Protein AF-A0AA42LNP4-F1 (afdb_monomer_lite)

Secondary structure (DSSP, 8-state):
---SSHHHHHHHHHHHHHHHHHHHHHHHHHHHHHHHHHHHHHHIIIIIHHHHHHHHT-TTTTT--GGGS-HHHHHHHHHHHHHHHHSTT--STTHHHHHHHTTT--GGGS-HHHHHHHHHHHHHHHHHHHHHHHHHHHHHHH-

Foldseek 3Di:
DDDPPPVVVVLVVVLVVVLVVLVVVLVVLLVVLVVLLVVLVVCLLPPPQQVLCVLQVQPLCVVPGSVPDDPVSSVVSLVLLLLCLVCVPDCDPPNVVSNVRRPPHDSVPPDPSNNVSSCSNVVSVVSNVVSCVVSVVVSVVSD

Organism: NCBI:txid217203

Radius of gyration: 22.5 Å; chains: 1; bounding box: 54×26×73 Å

Structure (mmCIF, N/CA/C/O backbone):
data_AF-A0AA42LNP4-F1
#
_entry.id   AF-A0AA42LNP4-F1
#
loop_
_atom_site.group_PDB
_atom_site.id
_atom_site.type_symbol
_atom_site.label_atom_id
_atom_site.label_alt_id
_atom_site.label_comp_id
_atom_site.label_asym_id
_atom_site.label_entity_id
_atom_site.label_seq_id
_atom_site.pdbx_PDB_ins_code
_atom_site.Cartn_x
_atom_site.Cartn_y
_atom_site.Cartn_z
_atom_site.occupancy
_atom_site.B_iso_or_equiv
_atom_site.auth_seq_id
_atom_site.auth_comp_id
_atom_site.auth_asym_id
_atom_site.auth_atom_id
_atom_site.pdbx_PDB_model_num
ATOM 1 N N . MET A 1 1 ? 36.155 4.015 -51.412 1.00 46.47 1 MET A N 1
ATOM 2 C CA . MET A 1 1 ? 36.243 3.313 -50.111 1.00 46.47 1 MET A CA 1
ATOM 3 C C . MET A 1 1 ? 35.524 4.154 -49.067 1.00 46.47 1 MET A C 1
ATOM 5 O O . MET A 1 1 ? 36.070 5.152 -48.627 1.00 46.47 1 MET A O 1
ATOM 9 N N . SER A 1 2 ? 34.284 3.812 -48.725 1.00 51.16 2 SER A N 1
ATOM 10 C CA . SER A 1 2 ? 33.478 4.547 -47.738 1.00 51.16 2 SER A CA 1
ATOM 11 C C . SER A 1 2 ? 32.631 3.553 -46.946 1.00 51.16 2 SER A C 1
ATOM 13 O O . SER A 1 2 ? 31.448 3.376 -47.208 1.00 51.16 2 SER A O 1
ATOM 15 N N . ALA A 1 3 ? 33.274 2.860 -46.005 1.00 52.59 3 ALA A N 1
ATOM 16 C CA . ALA A 1 3 ? 32.621 1.984 -45.035 1.00 52.59 3 ALA A CA 1
ATOM 17 C C . ALA A 1 3 ? 32.903 2.302 -43.537 1.00 52.59 3 ALA A C 1
ATOM 19 O O . ALA A 1 3 ? 32.813 1.378 -42.736 1.00 52.59 3 ALA A O 1
ATOM 20 N N . PRO A 1 4 ? 33.213 3.545 -43.089 1.00 52.66 4 PRO A N 1
ATOM 21 C CA . PRO A 1 4 ? 33.304 3.828 -41.649 1.00 52.66 4 PRO A CA 1
ATOM 22 C C . PRO A 1 4 ? 32.007 4.379 -41.017 1.00 52.66 4 PRO A C 1
ATOM 24 O O . PRO A 1 4 ? 31.887 4.380 -39.798 1.00 52.66 4 PRO A O 1
ATOM 27 N N . ALA A 1 5 ? 31.017 4.828 -41.801 1.00 53.69 5 ALA A N 1
ATOM 28 C CA . ALA A 1 5 ? 29.833 5.523 -41.265 1.00 53.69 5 ALA A CA 1
ATOM 29 C C . ALA A 1 5 ? 28.650 4.606 -40.876 1.00 53.69 5 ALA A C 1
ATOM 31 O O . ALA A 1 5 ? 27.762 5.028 -40.140 1.00 53.69 5 ALA A O 1
ATOM 32 N N . MET A 1 6 ? 28.622 3.353 -41.344 1.00 55.19 6 MET A N 1
ATOM 33 C CA . MET A 1 6 ? 27.451 2.473 -41.188 1.00 55.19 6 MET A CA 1
ATOM 34 C C . MET A 1 6 ? 27.406 1.742 -39.832 1.00 55.19 6 MET A C 1
ATOM 36 O O . MET A 1 6 ? 26.332 1.559 -39.267 1.00 55.19 6 MET A O 1
ATOM 40 N N . MET A 1 7 ? 28.56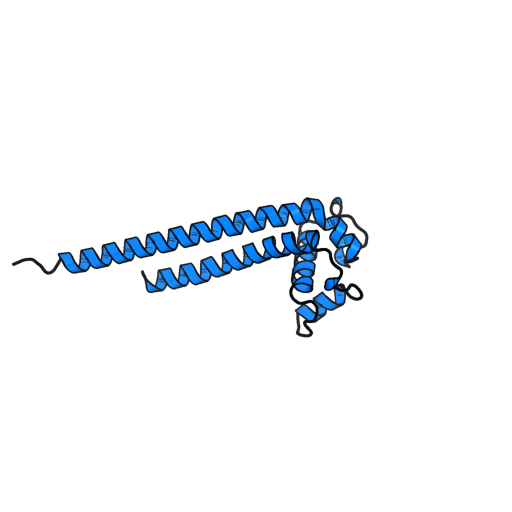5 1.387 -39.263 1.00 58.19 7 MET A N 1
ATOM 41 C CA . MET A 1 7 ? 28.660 0.775 -37.926 1.00 58.19 7 MET A CA 1
ATOM 42 C C . MET A 1 7 ? 28.207 1.684 -36.763 1.00 58.19 7 MET A C 1
ATOM 44 O O . MET A 1 7 ? 27.454 1.204 -35.915 1.00 58.19 7 MET A O 1
ATOM 48 N N . PRO A 1 8 ? 28.589 2.976 -36.685 1.00 62.06 8 PRO A N 1
ATOM 49 C CA . PRO A 1 8 ? 28.131 3.841 -35.594 1.00 62.06 8 PRO A CA 1
ATOM 50 C C . PRO A 1 8 ? 26.625 4.132 -35.661 1.00 62.06 8 PRO A C 1
ATOM 52 O O . PRO A 1 8 ? 25.978 4.192 -34.620 1.00 62.06 8 PRO A O 1
ATOM 55 N N . ALA A 1 9 ? 26.044 4.236 -36.862 1.00 64.25 9 ALA A N 1
ATOM 56 C CA . ALA A 1 9 ? 24.604 4.435 -37.036 1.00 64.25 9 ALA A CA 1
ATOM 57 C C . ALA A 1 9 ? 23.779 3.215 -36.584 1.00 64.25 9 ALA A C 1
ATOM 59 O O . ALA A 1 9 ? 22.734 3.379 -35.957 1.00 64.25 9 ALA A O 1
ATOM 60 N N . LEU A 1 10 ? 24.267 1.996 -36.847 1.00 66.50 10 LEU A N 1
ATOM 61 C CA . LEU A 1 10 ? 23.614 0.760 -36.408 1.00 66.50 10 LEU A CA 1
ATOM 62 C C . LEU A 1 10 ? 23.636 0.611 -34.878 1.00 66.50 10 LEU A C 1
ATOM 64 O O . LEU A 1 10 ? 22.617 0.267 -34.281 1.00 66.50 10 LEU A O 1
ATOM 68 N N . ASN A 1 11 ? 24.770 0.919 -34.240 1.00 70.31 11 ASN A N 1
ATOM 69 C CA . ASN A 1 11 ? 24.882 0.889 -32.780 1.00 70.31 11 ASN A CA 1
ATOM 70 C C . ASN A 1 11 ? 23.954 1.910 -32.116 1.00 70.31 11 ASN A C 1
ATOM 72 O O . ASN A 1 11 ? 23.309 1.580 -31.127 1.00 70.31 11 ASN A O 1
ATOM 76 N N . LEU A 1 12 ? 23.838 3.109 -32.694 1.00 70.50 12 LEU A N 1
ATOM 77 C CA . LEU A 1 12 ? 22.984 4.179 -32.179 1.00 70.50 12 LEU A CA 1
ATOM 78 C C . LEU A 1 12 ? 21.487 3.859 -32.347 1.00 70.50 12 LEU A C 1
ATOM 80 O O . LEU A 1 12 ? 20.686 4.131 -31.456 1.00 70.50 12 LEU A O 1
ATOM 84 N N . ALA A 1 13 ? 21.107 3.211 -33.453 1.00 68.19 13 ALA A N 1
ATOM 85 C CA . ALA A 1 13 ? 19.747 2.711 -33.652 1.00 68.19 13 ALA A CA 1
ATOM 86 C C . ALA A 1 13 ? 19.393 1.577 -32.668 1.00 68.19 13 ALA A C 1
ATOM 88 O O . ALA A 1 13 ? 18.283 1.553 -32.134 1.00 68.19 13 ALA A O 1
ATOM 89 N N . MET A 1 14 ? 20.329 0.662 -32.381 1.00 68.75 14 MET A N 1
ATOM 90 C CA . MET A 1 14 ? 20.109 -0.420 -31.412 1.00 68.75 14 MET A CA 1
ATOM 91 C C . MET A 1 14 ? 19.982 0.080 -29.966 1.00 68.75 14 MET A C 1
ATOM 93 O O . MET A 1 14 ? 19.105 -0.403 -29.243 1.00 68.75 14 MET A O 1
ATOM 97 N N . THR A 1 15 ? 20.779 1.062 -29.528 1.00 72.88 15 THR A N 1
ATOM 98 C CA . THR A 1 15 ? 20.613 1.670 -28.191 1.00 72.88 15 THR A CA 1
ATOM 99 C C . THR A 1 15 ? 19.292 2.423 -28.068 1.00 72.88 15 THR A C 1
ATOM 101 O O . THR A 1 15 ? 18.591 2.256 -27.069 1.00 72.88 15 THR A O 1
ATOM 104 N N . GLN A 1 16 ? 18.871 3.166 -29.098 1.00 72.12 16 GLN A N 1
ATOM 105 C CA . GLN A 1 16 ? 17.566 3.839 -29.090 1.00 72.12 16 GLN A CA 1
ATOM 106 C C . GLN A 1 16 ? 16.391 2.854 -29.007 1.00 72.12 16 GLN A C 1
ATOM 108 O O . GLN A 1 16 ? 15.489 3.051 -28.189 1.00 72.12 16 GLN A O 1
ATOM 113 N N . LEU A 1 17 ? 16.426 1.763 -29.780 1.00 72.62 17 LEU A N 1
ATOM 114 C CA . LEU A 1 17 ? 15.394 0.721 -29.741 1.00 72.62 17 LEU A CA 1
ATOM 115 C C . LEU A 1 17 ? 15.316 0.055 -28.353 1.00 72.62 17 LEU A C 1
ATOM 117 O O . LEU A 1 17 ? 14.232 -0.156 -27.808 1.00 72.62 17 LEU A O 1
ATOM 121 N N . THR A 1 18 ? 16.473 -0.220 -27.745 1.00 81.25 18 THR A N 1
ATOM 122 C CA . THR A 1 18 ? 16.574 -0.818 -26.402 1.00 81.25 18 THR A CA 1
ATOM 123 C C . THR A 1 18 ? 16.033 0.131 -25.329 1.00 81.25 18 THR A C 1
ATOM 125 O O . THR A 1 18 ? 15.234 -0.276 -24.484 1.00 81.25 18 THR A O 1
ATOM 128 N N . SER A 1 19 ? 16.389 1.415 -25.395 1.00 79.19 19 SER A N 1
ATOM 129 C CA . SER A 1 19 ? 15.902 2.453 -24.477 1.00 79.19 19 SER A CA 1
ATOM 130 C C . SER A 1 19 ? 14.379 2.648 -24.574 1.00 79.19 19 SER A C 1
ATOM 132 O O . SER A 1 19 ? 13.688 2.790 -23.555 1.00 79.19 19 SER A O 1
ATOM 134 N N . GLN A 1 20 ? 13.825 2.570 -25.789 1.00 84.62 20 GLN A N 1
ATOM 135 C CA . GLN A 1 20 ? 12.383 2.639 -26.029 1.00 84.62 20 GLN A CA 1
ATOM 136 C C . GLN A 1 20 ? 11.646 1.420 -25.454 1.00 84.62 20 GLN A C 1
ATOM 138 O O . GLN A 1 20 ? 10.622 1.589 -24.787 1.00 84.62 20 GLN A O 1
ATOM 143 N N . HIS A 1 21 ? 12.175 0.205 -25.635 1.00 87.56 21 HIS A N 1
ATOM 144 C CA . HIS A 1 21 ? 11.599 -1.006 -25.041 1.00 87.56 21 HIS A CA 1
ATOM 145 C C . HIS A 1 21 ? 11.642 -0.987 -23.507 1.00 87.56 21 HIS A C 1
ATOM 147 O O . HIS A 1 21 ? 10.632 -1.290 -22.872 1.00 87.56 21 HIS A O 1
ATOM 153 N N . ILE A 1 22 ? 12.759 -0.567 -22.899 1.00 87.62 22 ILE A N 1
ATOM 154 C CA . ILE A 1 22 ? 12.869 -0.413 -21.436 1.00 87.62 22 ILE A CA 1
ATOM 155 C C . ILE A 1 22 ? 11.808 0.566 -20.926 1.00 87.62 22 ILE A C 1
ATOM 157 O O . ILE A 1 22 ? 11.129 0.287 -19.935 1.00 87.62 22 ILE A O 1
ATOM 161 N N . SER A 1 23 ? 11.620 1.688 -21.624 1.00 88.94 23 SER A N 1
ATOM 162 C CA . SER A 1 23 ? 10.614 2.692 -21.268 1.00 88.94 23 SER A CA 1
ATOM 163 C C . SER A 1 23 ? 9.186 2.141 -21.379 1.00 88.94 23 SER A C 1
ATOM 165 O O . SER A 1 23 ? 8.382 2.347 -20.470 1.00 88.94 23 SER A O 1
ATOM 167 N N . ALA A 1 24 ? 8.877 1.386 -22.438 1.00 90.38 24 ALA A N 1
ATOM 168 C CA . ALA A 1 24 ? 7.562 0.774 -22.638 1.00 90.38 24 ALA A CA 1
ATOM 169 C C . ALA A 1 24 ? 7.238 -0.294 -21.579 1.00 90.38 24 ALA A C 1
ATOM 171 O O . ALA A 1 24 ? 6.141 -0.300 -21.014 1.00 90.38 24 ALA A O 1
ATOM 172 N N . VAL A 1 25 ? 8.199 -1.167 -21.260 1.00 91.88 25 VAL A N 1
ATOM 173 C CA . VAL A 1 25 ? 8.044 -2.190 -20.213 1.00 91.88 25 VAL A CA 1
ATOM 174 C C . VAL A 1 25 ? 7.867 -1.528 -18.848 1.00 91.88 25 VAL A C 1
ATOM 176 O O . VAL A 1 25 ? 6.927 -1.855 -18.123 1.00 91.88 25 VAL A O 1
ATOM 179 N N . THR A 1 26 ? 8.712 -0.546 -18.523 1.00 91.62 26 THR A N 1
ATOM 180 C CA . THR A 1 26 ? 8.620 0.209 -17.264 1.00 91.62 26 THR A CA 1
ATOM 181 C C . THR A 1 26 ? 7.260 0.894 -17.135 1.00 91.62 26 THR A C 1
ATOM 183 O O . THR A 1 26 ? 6.599 0.761 -16.106 1.00 91.62 26 THR A O 1
ATOM 186 N N . GLY A 1 27 ? 6.796 1.564 -18.195 1.00 92.38 27 GLY A N 1
ATOM 187 C CA . GLY A 1 27 ? 5.483 2.208 -18.225 1.00 92.38 27 GLY A CA 1
ATOM 188 C C . GLY A 1 27 ? 4.331 1.221 -18.033 1.00 92.38 27 GLY A C 1
ATOM 189 O O . GLY A 1 27 ? 3.405 1.503 -17.276 1.00 92.38 27 GLY A O 1
ATOM 190 N N . THR A 1 28 ? 4.414 0.036 -18.641 1.00 94.94 28 THR A N 1
ATOM 191 C CA . THR A 1 28 ? 3.393 -1.014 -18.499 1.00 94.94 28 T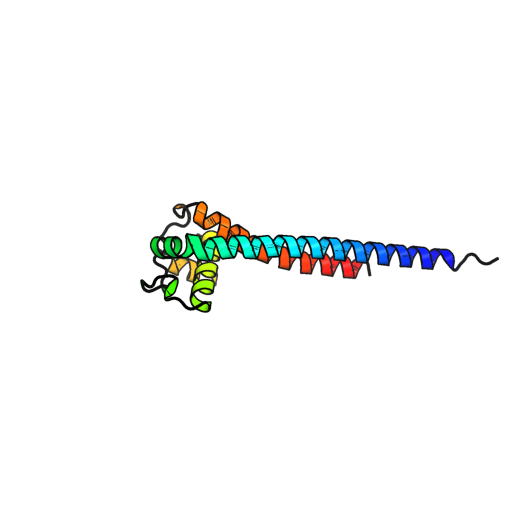HR A CA 1
ATOM 192 C C . THR A 1 28 ? 3.319 -1.542 -17.065 1.00 94.94 28 THR A C 1
ATOM 194 O O . THR A 1 28 ? 2.227 -1.675 -16.514 1.00 94.94 28 THR A O 1
ATOM 197 N N . ILE A 1 29 ? 4.471 -1.789 -16.429 1.00 94.62 29 ILE A N 1
ATOM 198 C CA . ILE A 1 29 ? 4.539 -2.225 -15.025 1.00 94.62 29 ILE A CA 1
ATOM 199 C C . ILE A 1 29 ? 3.950 -1.153 -14.106 1.00 94.62 29 ILE A C 1
ATOM 201 O O . ILE A 1 29 ? 3.137 -1.475 -13.240 1.00 94.62 29 ILE A O 1
ATOM 205 N N . ILE A 1 30 ? 4.319 0.116 -14.311 1.00 94.88 30 ILE A N 1
ATOM 206 C CA . ILE A 1 30 ? 3.788 1.241 -13.531 1.00 94.88 30 ILE A CA 1
ATOM 207 C C . ILE A 1 30 ? 2.272 1.325 -13.681 1.00 94.88 30 ILE A C 1
ATOM 209 O O . ILE A 1 30 ? 1.571 1.433 -12.679 1.00 94.88 30 ILE A O 1
ATOM 213 N N . PHE A 1 31 ? 1.758 1.245 -14.909 1.00 95.94 31 PHE A N 1
ATOM 214 C CA . PHE A 1 31 ? 0.324 1.317 -15.166 1.00 95.94 31 PHE A CA 1
ATOM 215 C C . PHE A 1 31 ? -0.433 0.176 -14.479 1.00 95.94 31 PHE A C 1
ATOM 217 O O . PHE A 1 31 ? -1.402 0.426 -13.763 1.00 95.94 31 PHE A O 1
ATOM 224 N N . LEU A 1 32 ? 0.031 -1.067 -14.627 1.00 96.44 32 LEU A N 1
ATOM 225 C CA . LEU A 1 32 ? -0.613 -2.219 -13.998 1.00 96.44 32 LEU A CA 1
ATOM 226 C C . LEU A 1 32 ? -0.576 -2.120 -12.466 1.00 96.44 32 LEU A C 1
ATOM 228 O O . LEU A 1 32 ? -1.593 -2.323 -11.805 1.00 96.44 32 LEU A O 1
ATOM 232 N N . ALA A 1 33 ? 0.576 -1.760 -11.898 1.00 95.12 33 ALA A N 1
ATOM 233 C CA . ALA A 1 33 ? 0.734 -1.585 -10.459 1.00 95.12 33 ALA A CA 1
ATOM 234 C C . ALA A 1 33 ? -0.124 -0.427 -9.918 1.00 95.12 33 ALA A C 1
ATOM 236 O O . ALA A 1 33 ? -0.681 -0.536 -8.825 1.00 95.12 33 ALA A O 1
ATOM 237 N N . PHE A 1 34 ? -0.296 0.644 -10.697 1.00 95.31 34 PHE A N 1
ATOM 238 C CA . PHE A 1 34 ? -1.201 1.747 -10.379 1.00 95.31 34 PHE A CA 1
ATOM 239 C C . PHE A 1 34 ? -2.663 1.298 -10.373 1.00 95.31 34 PHE A C 1
ATOM 241 O O . PHE A 1 34 ? -3.381 1.593 -9.421 1.00 95.31 34 PHE A O 1
ATOM 248 N N . VAL A 1 35 ? -3.100 0.527 -11.372 1.00 96.31 35 VAL A N 1
ATOM 249 C CA . VAL A 1 35 ? -4.457 -0.040 -11.394 1.00 96.31 35 VAL A CA 1
ATOM 250 C C . VAL A 1 35 ? -4.689 -0.930 -10.173 1.00 96.31 35 VAL A C 1
ATOM 252 O O . VAL A 1 35 ? -5.705 -0.777 -9.497 1.00 96.31 35 VAL A O 1
ATOM 255 N N . VAL A 1 36 ? -3.737 -1.804 -9.831 1.00 95.50 36 VAL A N 1
ATOM 256 C CA . VAL A 1 36 ? -3.822 -2.645 -8.625 1.00 95.50 36 VAL A CA 1
ATOM 257 C C . VAL A 1 36 ? -3.896 -1.790 -7.358 1.00 95.50 36 VAL A C 1
ATOM 259 O O . VAL A 1 36 ? -4.769 -2.034 -6.524 1.00 95.50 36 VAL A O 1
ATOM 262 N N . TYR A 1 37 ? -3.048 -0.762 -7.230 1.00 93.88 37 TYR A N 1
ATOM 263 C CA . TYR A 1 37 ? -3.074 0.178 -6.104 1.00 93.88 37 TYR A CA 1
ATOM 264 C C . TYR A 1 37 ? -4.450 0.825 -5.938 1.00 93.88 37 TYR A C 1
ATOM 266 O O . TYR A 1 37 ? -5.031 0.801 -4.852 1.00 93.88 37 TYR A O 1
ATOM 274 N N . VAL A 1 38 ? -4.985 1.362 -7.032 1.00 93.88 38 VAL A N 1
ATOM 275 C CA . VAL A 1 38 ? -6.245 2.099 -7.052 1.00 93.88 38 VAL A CA 1
ATOM 276 C C . VAL A 1 38 ? -7.431 1.178 -6.762 1.00 93.88 38 VAL A C 1
ATOM 278 O O . VAL A 1 38 ? -8.245 1.493 -5.896 1.00 93.88 38 VAL A O 1
ATOM 281 N N . VAL A 1 39 ? -7.526 0.026 -7.430 1.00 94.94 39 VAL A N 1
ATOM 282 C CA . VAL A 1 39 ? -8.653 -0.908 -7.274 1.00 94.94 39 VAL A CA 1
ATOM 283 C C . VAL A 1 39 ? -8.645 -1.557 -5.892 1.00 94.94 39 VAL A C 1
ATOM 285 O O . VAL A 1 39 ? -9.668 -1.552 -5.208 1.00 94.94 39 VAL A O 1
ATOM 288 N N . ALA A 1 40 ? -7.500 -2.076 -5.443 1.00 94.00 40 ALA A N 1
ATOM 289 C CA . ALA A 1 40 ? -7.399 -2.712 -4.132 1.00 94.00 40 ALA A CA 1
ATOM 290 C C . ALA A 1 40 ? -7.552 -1.688 -2.996 1.00 94.00 40 ALA A C 1
ATOM 292 O O . ALA A 1 40 ? -8.244 -1.957 -2.011 1.00 94.00 40 ALA A O 1
ATOM 293 N N . GLY A 1 41 ? -6.977 -0.492 -3.166 1.00 90.06 41 GLY A N 1
ATOM 294 C CA . GLY A 1 41 ? -7.104 0.621 -2.230 1.00 90.06 41 GLY A CA 1
ATOM 295 C C . GLY A 1 41 ? -8.546 1.104 -2.102 1.00 90.06 41 GLY A C 1
ATOM 296 O O . GLY A 1 41 ? -9.047 1.218 -0.985 1.00 90.06 41 GLY A O 1
ATOM 297 N N . MET A 1 42 ? -9.249 1.310 -3.222 1.00 92.00 42 MET A N 1
ATOM 298 C CA . MET A 1 42 ? -10.673 1.656 -3.204 1.00 92.00 42 MET A CA 1
ATOM 299 C C . MET A 1 42 ? -11.513 0.540 -2.588 1.00 92.00 42 MET A C 1
ATOM 301 O O . MET A 1 42 ? -12.322 0.814 -1.707 1.00 92.00 42 MET A O 1
ATOM 305 N N . HIS A 1 43 ? -11.303 -0.718 -2.978 1.00 92.44 43 HIS A N 1
ATOM 306 C CA . HIS A 1 43 ? -12.037 -1.841 -2.395 1.00 92.44 43 HIS A CA 1
ATOM 307 C C . HIS A 1 43 ? -11.855 -1.911 -0.870 1.00 92.44 43 HIS A C 1
ATOM 309 O O . HIS A 1 43 ? -12.833 -2.029 -0.131 1.00 92.44 43 HIS A O 1
ATOM 315 N N . PHE A 1 44 ? -10.622 -1.764 -0.374 1.00 92.25 44 PHE A N 1
ATOM 316 C CA . PHE A 1 44 ? -10.363 -1.695 1.063 1.00 92.25 44 PHE A CA 1
ATOM 317 C C . PHE A 1 44 ? -11.088 -0.507 1.707 1.00 92.25 44 PHE A C 1
ATOM 319 O O . PHE A 1 44 ? -11.813 -0.660 2.691 1.00 92.25 44 PHE A O 1
ATOM 326 N N . TYR A 1 45 ? -10.920 0.676 1.122 1.00 88.38 45 TYR A N 1
ATOM 327 C CA . TYR A 1 45 ? -11.453 1.929 1.634 1.00 88.38 45 TYR A CA 1
ATOM 328 C C . TYR A 1 45 ? -12.984 1.943 1.703 1.00 88.38 45 TYR A C 1
ATOM 330 O O . TYR A 1 45 ? -13.542 2.451 2.673 1.00 88.38 45 TYR A O 1
ATOM 338 N N . TYR A 1 46 ? -13.677 1.409 0.695 1.00 88.50 46 TYR A N 1
ATOM 339 C CA . TYR A 1 46 ? -15.139 1.426 0.628 1.00 88.50 46 TYR A CA 1
ATOM 340 C C . TYR A 1 46 ? -15.799 0.254 1.346 1.00 88.50 46 TYR A C 1
ATOM 342 O O . TYR A 1 46 ? -16.844 0.457 1.958 1.00 88.50 46 TYR A O 1
ATOM 350 N N . CYS A 1 47 ? -15.198 -0.937 1.312 1.00 89.88 47 CYS A N 1
ATOM 351 C CA . CYS A 1 47 ? -15.865 -2.154 1.779 1.00 89.88 47 CYS A CA 1
ATOM 352 C C . CYS A 1 47 ? -15.315 -2.697 3.102 1.00 89.88 47 CYS A C 1
ATOM 354 O O . CYS A 1 47 ? -16.004 -3.461 3.774 1.00 89.88 47 CYS A O 1
ATOM 356 N N . LYS A 1 48 ? -14.066 -2.373 3.467 1.00 91.44 48 LYS A N 1
ATOM 357 C CA . LYS A 1 48 ? -13.359 -3.038 4.578 1.00 91.44 48 LYS A CA 1
ATOM 358 C C . LYS A 1 48 ? -12.892 -2.097 5.683 1.00 91.44 48 LYS A C 1
ATOM 360 O O . LYS A 1 48 ? -12.664 -2.566 6.794 1.00 91.44 48 LYS A O 1
ATOM 365 N N . LEU A 1 49 ? -12.784 -0.795 5.421 1.00 89.56 49 LEU A N 1
ATOM 366 C CA . LEU A 1 49 ? -12.230 0.169 6.373 1.00 89.56 49 LEU A CA 1
ATOM 367 C C . LEU A 1 49 ? -13.029 0.254 7.684 1.00 89.56 49 LEU A C 1
ATOM 369 O O . LEU A 1 49 ? -12.421 0.223 8.748 1.00 89.56 49 LEU A O 1
ATOM 373 N N . ASP A 1 50 ? -14.364 0.290 7.634 1.00 89.62 50 ASP A N 1
ATOM 374 C CA . ASP A 1 50 ? -15.198 0.318 8.850 1.00 89.62 50 ASP A CA 1
ATOM 375 C C . ASP A 1 50 ? -15.007 -0.943 9.705 1.00 89.62 50 ASP A C 1
ATOM 377 O O . ASP A 1 50 ? -14.820 -0.864 10.920 1.00 89.62 50 ASP A O 1
ATOM 381 N N . HIS A 1 51 ? -14.958 -2.112 9.061 1.00 89.19 51 HIS A N 1
ATOM 382 C CA . HIS A 1 51 ? -14.704 -3.381 9.740 1.00 89.19 51 HIS A CA 1
ATOM 383 C C . HIS A 1 51 ? -13.291 -3.420 10.348 1.00 89.19 51 HIS A C 1
ATOM 385 O O . HIS A 1 51 ? -13.116 -3.813 11.501 1.00 89.19 51 HIS A O 1
ATOM 391 N N . ALA A 1 52 ? -12.281 -2.946 9.615 1.00 88.12 52 ALA A N 1
ATOM 392 C CA . ALA A 1 52 ? -10.912 -2.861 10.109 1.00 88.12 52 ALA A CA 1
ATOM 393 C C . ALA A 1 52 ? -10.792 -1.916 11.316 1.00 88.12 52 ALA A C 1
ATOM 395 O O . ALA A 1 52 ? -10.118 -2.251 12.292 1.00 88.12 52 ALA A O 1
ATOM 396 N N . ILE A 1 53 ? -11.472 -0.765 11.284 1.00 89.06 53 ILE A N 1
ATOM 397 C CA . ILE A 1 53 ? -11.536 0.184 12.402 1.00 89.06 53 ILE A CA 1
ATOM 398 C C . ILE A 1 53 ? -12.194 -0.462 13.624 1.00 89.06 53 ILE A C 1
ATOM 400 O O . ILE A 1 53 ? -11.662 -0.339 14.726 1.00 89.06 53 ILE A O 1
ATOM 404 N N . ALA A 1 54 ? -13.307 -1.175 13.438 1.00 87.56 54 ALA A N 1
ATOM 405 C CA . ALA A 1 54 ? -14.018 -1.841 14.527 1.00 87.56 54 ALA A CA 1
ATOM 406 C C . ALA A 1 54 ? -13.165 -2.932 15.198 1.00 87.56 54 ALA A C 1
ATOM 408 O O . ALA A 1 54 ? -13.094 -2.990 16.427 1.00 87.56 54 ALA A O 1
ATOM 409 N N . LEU A 1 55 ? -12.470 -3.752 14.402 1.00 86.62 55 LEU A N 1
ATOM 410 C CA . LEU A 1 55 ? -11.586 -4.813 14.898 1.00 86.62 55 LE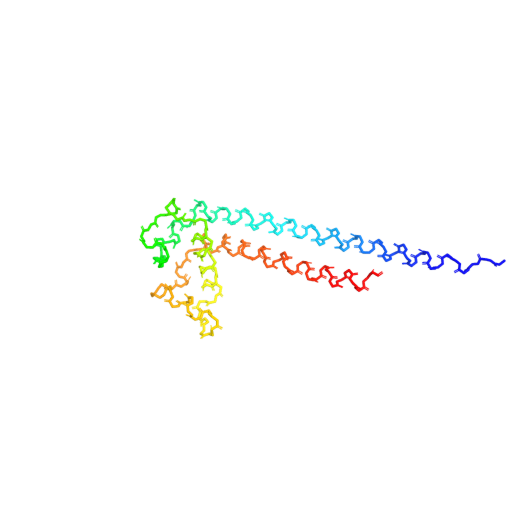U A CA 1
ATOM 411 C C . LEU A 1 55 ? -10.366 -4.263 15.636 1.00 86.62 55 LEU A C 1
ATOM 413 O O . LEU A 1 55 ? -9.987 -4.775 16.686 1.00 86.62 55 LEU A O 1
ATOM 417 N N . THR A 1 56 ? -9.739 -3.224 15.085 1.00 85.50 56 THR A N 1
ATOM 418 C CA . THR A 1 56 ? -8.495 -2.674 15.640 1.00 85.50 56 THR A CA 1
ATOM 419 C C . THR A 1 56 ? -8.714 -1.608 16.703 1.00 85.50 56 THR A C 1
ATOM 421 O O . THR A 1 56 ? -7.761 -1.233 17.379 1.00 85.50 56 THR A O 1
ATOM 424 N N . ARG A 1 57 ? -9.949 -1.105 16.854 1.00 83.25 57 ARG A N 1
ATOM 425 C CA . ARG A 1 57 ? -10.300 0.028 17.728 1.00 83.25 57 ARG A CA 1
ATOM 426 C C . ARG A 1 57 ? -9.332 1.201 17.555 1.00 83.25 57 ARG A C 1
ATOM 428 O O . ARG A 1 57 ? -8.874 1.794 18.530 1.00 83.25 57 ARG A O 1
ATOM 435 N N . HIS A 1 58 ? -9.003 1.507 16.298 1.00 82.19 58 HIS A N 1
ATOM 436 C CA . HIS A 1 58 ? -7.899 2.399 15.958 1.00 82.19 58 HIS A CA 1
ATOM 437 C C . HIS A 1 58 ? -8.015 3.758 16.689 1.00 82.19 58 HIS A C 1
ATOM 439 O O . HIS A 1 58 ? -9.055 4.415 16.579 1.00 82.19 58 HIS A O 1
ATOM 445 N N . PRO A 1 59 ? -6.963 4.255 17.375 1.00 81.62 59 PRO A N 1
ATOM 446 C CA . PRO A 1 59 ? -7.054 5.456 18.217 1.00 81.62 59 PRO A CA 1
ATOM 447 C C . PRO A 1 59 ? -7.487 6.718 17.455 1.00 81.62 59 PRO A C 1
ATOM 449 O O . PRO A 1 59 ? -8.215 7.550 17.990 1.00 81.62 59 PRO A O 1
ATOM 452 N N . TRP A 1 60 ? -7.097 6.857 16.184 1.00 82.88 60 TRP A N 1
ATOM 453 C CA . TRP A 1 60 ? -7.568 7.948 15.314 1.00 82.88 60 TRP A CA 1
ATOM 454 C C . TRP A 1 60 ? -9.048 7.878 14.927 1.00 82.88 60 TRP A C 1
ATOM 456 O O . TRP A 1 60 ? -9.640 8.923 14.652 1.00 82.88 60 TRP A O 1
ATOM 466 N N . ALA A 1 61 ? -9.675 6.700 14.951 1.00 82.56 61 ALA A N 1
ATOM 467 C CA . ALA A 1 61 ? -11.106 6.604 14.699 1.00 82.56 61 ALA A CA 1
ATOM 468 C C . ALA A 1 61 ? -11.908 7.253 15.836 1.00 82.56 61 ALA A C 1
ATOM 470 O O . ALA A 1 61 ? -12.885 7.942 15.569 1.00 82.56 61 ALA A O 1
ATOM 471 N N . LYS A 1 62 ? -11.466 7.134 17.099 1.00 83.00 62 LYS A N 1
ATOM 472 C CA . LYS A 1 62 ? -12.169 7.693 18.277 1.00 83.00 62 LYS A CA 1
ATOM 473 C C . LYS A 1 62 ? -13.658 7.298 18.333 1.00 83.00 62 LYS A C 1
ATOM 475 O O . LYS A 1 62 ? -14.500 8.111 18.694 1.00 83.00 62 LYS A O 1
ATOM 480 N N . GLY A 1 63 ? -13.984 6.073 17.916 1.00 80.00 63 GLY A N 1
ATOM 481 C CA . GLY A 1 63 ? -15.367 5.584 17.828 1.00 80.00 63 GLY A CA 1
ATOM 482 C C . GLY A 1 63 ? -16.166 6.088 16.619 1.00 80.00 63 GLY A C 1
ATOM 483 O O . GLY A 1 63 ? -17.313 5.685 16.463 1.00 80.00 63 GLY A O 1
ATOM 484 N N . ARG A 1 64 ? -15.571 6.922 15.758 1.00 84.38 64 ARG A N 1
ATOM 485 C CA . ARG A 1 64 ? -16.191 7.418 14.526 1.00 84.38 64 ARG A CA 1
ATOM 486 C C . ARG A 1 64 ? -16.169 6.379 13.415 1.00 84.38 64 ARG A C 1
ATOM 488 O O . ARG A 1 64 ? -15.240 5.571 13.319 1.00 84.38 64 ARG A O 1
ATOM 495 N N . THR A 1 65 ? -17.161 6.461 12.538 1.00 85.19 65 THR A N 1
ATOM 496 C CA . THR A 1 65 ? -17.224 5.649 11.315 1.00 85.19 65 THR A CA 1
ATOM 497 C C . THR A 1 65 ? -16.405 6.281 10.191 1.00 85.19 65 THR A C 1
ATOM 499 O O . THR A 1 65 ? -16.018 7.451 10.242 1.00 85.19 65 THR A O 1
ATOM 502 N N . ARG A 1 66 ? -16.160 5.536 9.111 1.00 85.69 66 ARG A N 1
ATOM 503 C CA . ARG A 1 66 ? -15.505 6.050 7.905 1.00 85.69 66 ARG A CA 1
ATOM 504 C C . ARG A 1 66 ? -16.177 7.308 7.365 1.00 85.69 66 ARG A C 1
ATOM 506 O O . ARG A 1 66 ? -15.476 8.177 6.860 1.00 85.69 66 ARG A O 1
ATOM 513 N N . ALA A 1 67 ? -17.499 7.435 7.420 1.00 86.38 67 ALA A N 1
ATOM 514 C CA . ALA A 1 67 ? -18.180 8.614 6.877 1.00 86.38 67 ALA A CA 1
ATOM 515 C C . ALA A 1 67 ? -17.747 9.918 7.577 1.00 86.38 67 ALA A C 1
ATOM 517 O O . ALA A 1 67 ? -17.664 10.962 6.939 1.00 86.38 67 ALA A O 1
ATOM 518 N N . GLU A 1 68 ? -17.388 9.826 8.856 1.00 88.44 68 GLU A N 1
ATOM 519 C CA . GLU A 1 68 ? -17.063 10.952 9.739 1.00 88.44 68 GLU A CA 1
ATOM 520 C C . GLU A 1 68 ? -15.563 11.288 9.775 1.00 88.44 68 GLU A C 1
ATOM 522 O O . GLU A 1 68 ? -15.150 12.278 10.382 1.00 88.44 68 GLU A O 1
ATOM 527 N N . LEU A 1 69 ? -14.726 10.454 9.152 1.00 88.06 69 LEU A N 1
ATOM 528 C CA . LEU A 1 69 ? -13.282 10.655 9.095 1.00 88.06 69 LEU A CA 1
ATOM 529 C C . LEU A 1 69 ? -12.891 11.497 7.873 1.00 88.06 69 LEU A C 1
ATOM 531 O O . LEU A 1 69 ? -13.385 11.299 6.756 1.00 88.06 69 LEU A O 1
ATOM 535 N N . SER A 1 70 ? -11.935 12.402 8.055 1.00 90.06 70 SER A N 1
ATOM 536 C CA . SER A 1 70 ? -11.302 13.120 6.946 1.00 90.06 70 SER A CA 1
ATOM 537 C C . SER A 1 70 ? -10.487 12.168 6.063 1.00 90.06 70 SER A C 1
ATOM 539 O O . SER A 1 70 ? -10.050 11.101 6.502 1.00 90.06 70 SER A O 1
ATOM 541 N N . LEU A 1 71 ? -10.238 12.552 4.806 1.00 86.88 71 LEU A N 1
ATOM 542 C CA . LEU A 1 71 ? -9.406 11.755 3.894 1.00 86.88 71 LEU A CA 1
ATOM 543 C C . LEU A 1 71 ? -8.015 11.473 4.488 1.00 86.88 71 LEU A C 1
ATOM 545 O O . LEU A 1 71 ? -7.526 10.348 4.415 1.00 86.88 71 LEU A O 1
ATOM 549 N N . HIS A 1 72 ? -7.419 12.477 5.133 1.00 87.81 72 HIS A N 1
ATOM 550 C CA . HIS A 1 72 ? -6.119 12.359 5.785 1.00 87.81 72 HIS A CA 1
ATOM 551 C C . HIS A 1 72 ? -6.135 11.349 6.944 1.00 87.81 72 HIS A C 1
ATOM 553 O O . HIS A 1 72 ? -5.252 10.498 7.027 1.00 87.81 72 HIS A O 1
ATOM 559 N N . GLU A 1 73 ? -7.155 11.376 7.809 1.00 88.75 73 GLU A N 1
ATOM 560 C CA . GLU A 1 73 ? -7.295 10.387 8.889 1.00 88.75 73 GLU A CA 1
ATOM 561 C C . GLU A 1 73 ? -7.452 8.970 8.338 1.00 88.75 73 GLU A C 1
ATOM 563 O O . GLU A 1 73 ? -6.812 8.044 8.832 1.00 88.75 73 GLU A O 1
ATOM 568 N N . LYS A 1 74 ? -8.250 8.801 7.281 1.00 88.50 74 LYS A N 1
ATOM 569 C CA . LYS A 1 74 ? -8.448 7.499 6.635 1.00 88.50 74 LYS A CA 1
ATOM 570 C C . LYS A 1 74 ? -7.151 6.959 6.052 1.00 88.50 74 LYS A C 1
ATOM 572 O O . LYS A 1 74 ? -6.813 5.807 6.297 1.00 88.50 74 LYS A O 1
ATOM 577 N N . MET A 1 75 ? -6.403 7.789 5.327 1.00 87.69 75 MET A N 1
ATOM 578 C CA . MET A 1 75 ? -5.098 7.404 4.789 1.00 87.69 75 MET A CA 1
ATOM 579 C C . MET A 1 75 ? -4.105 7.031 5.888 1.00 87.69 75 MET A C 1
ATOM 581 O O . MET A 1 75 ? -3.379 6.046 5.747 1.00 87.69 75 MET A O 1
ATOM 585 N N . ASN A 1 76 ? -4.093 7.781 6.989 1.00 89.31 76 ASN A N 1
ATOM 586 C CA . ASN A 1 76 ? -3.238 7.480 8.127 1.00 89.31 76 ASN A CA 1
ATOM 587 C C . ASN A 1 76 ? -3.606 6.137 8.760 1.00 89.31 76 ASN A C 1
ATOM 589 O O . ASN A 1 76 ? -2.707 5.331 8.968 1.00 89.31 76 ASN A O 1
ATOM 593 N N . ILE A 1 77 ? -4.896 5.857 8.974 1.00 90.19 77 ILE A N 1
ATOM 594 C CA . ILE A 1 77 ? -5.379 4.561 9.484 1.00 90.19 77 ILE A CA 1
ATOM 595 C C . ILE A 1 77 ? -4.999 3.415 8.539 1.00 90.19 77 ILE A C 1
ATOM 597 O O . ILE A 1 77 ? -4.501 2.387 8.987 1.00 90.19 77 ILE A O 1
ATOM 601 N N . CYS A 1 78 ? -5.205 3.568 7.228 1.00 90.75 78 CYS A N 1
ATOM 602 C CA . CYS A 1 78 ? -4.817 2.541 6.259 1.00 90.75 78 CYS A CA 1
ATOM 603 C C . CYS A 1 78 ? -3.305 2.279 6.292 1.00 90.75 78 CYS A C 1
ATOM 605 O O . CYS A 1 78 ? -2.875 1.127 6.249 1.00 90.75 78 CYS A O 1
ATOM 607 N N . THR A 1 79 ? -2.500 3.338 6.411 1.00 89.75 79 THR A N 1
ATOM 608 C CA . THR A 1 79 ? -1.034 3.242 6.401 1.00 89.75 79 THR A CA 1
ATOM 609 C C . THR A 1 79 ? -0.505 2.627 7.688 1.00 89.75 79 THR A C 1
ATOM 611 O O . THR A 1 79 ? 0.308 1.706 7.630 1.00 89.75 79 THR A O 1
ATOM 614 N N . SER A 1 80 ? -0.985 3.079 8.848 1.00 89.81 80 SER A N 1
ATOM 615 C CA . SER A 1 80 ? -0.625 2.495 10.143 1.00 89.81 80 SER A CA 1
ATOM 616 C C . SER A 1 80 ? -1.007 1.019 10.198 1.00 89.81 80 SER A C 1
ATOM 618 O O . SER A 1 80 ? -0.193 0.191 10.610 1.00 89.81 80 SER A O 1
ATOM 620 N N . LEU A 1 81 ? -2.201 0.669 9.710 1.00 89.75 81 LEU A N 1
ATOM 621 C CA . LEU A 1 81 ? -2.669 -0.709 9.646 1.00 89.75 81 LEU A CA 1
ATOM 622 C C . LEU A 1 81 ? -1.786 -1.560 8.726 1.00 89.75 81 LEU A C 1
ATOM 624 O O . LEU A 1 81 ? -1.383 -2.652 9.116 1.00 89.75 81 LEU A O 1
ATOM 628 N N . ALA A 1 82 ? -1.431 -1.059 7.540 1.00 90.56 82 ALA A N 1
ATOM 629 C CA . ALA A 1 82 ? -0.568 -1.772 6.600 1.00 90.56 82 ALA A CA 1
ATOM 630 C C . ALA A 1 82 ? 0.825 -2.031 7.186 1.00 90.56 82 ALA A C 1
ATOM 632 O O . ALA A 1 82 ? 1.330 -3.151 7.113 1.00 90.56 82 ALA A O 1
ATOM 633 N N . VAL A 1 83 ? 1.423 -1.017 7.821 1.00 88.94 83 VAL A N 1
ATOM 634 C CA . VAL A 1 83 ? 2.738 -1.125 8.471 1.00 88.94 83 VAL A CA 1
ATOM 635 C C . VAL A 1 83 ? 2.699 -2.121 9.627 1.00 88.94 83 VAL A C 1
ATOM 637 O O . VAL A 1 83 ? 3.598 -2.952 9.748 1.00 88.94 83 VAL A O 1
ATOM 640 N N . TRP A 1 84 ? 1.658 -2.072 10.460 1.00 89.56 84 TRP A N 1
ATOM 641 C CA . TRP A 1 84 ? 1.497 -3.008 11.572 1.00 89.56 84 TRP A CA 1
ATOM 642 C C . TRP A 1 84 ? 1.293 -4.445 11.081 1.00 89.56 84 TRP A C 1
ATOM 644 O O . TRP A 1 84 ? 1.930 -5.360 11.594 1.00 89.56 84 TRP A O 1
ATOM 654 N N . LEU A 1 85 ? 0.477 -4.653 10.045 1.00 89.19 85 LEU A N 1
ATOM 655 C CA . LEU A 1 85 ? 0.252 -5.977 9.461 1.00 89.19 85 LEU A CA 1
ATOM 656 C C . LEU A 1 85 ? 1.502 -6.545 8.776 1.00 89.19 85 LEU A C 1
ATOM 658 O O . LEU A 1 85 ? 1.726 -7.752 8.842 1.00 89.19 85 LEU A O 1
ATOM 662 N N . ALA A 1 86 ? 2.315 -5.702 8.135 1.00 87.31 86 ALA A N 1
ATOM 663 C CA . ALA A 1 86 ? 3.570 -6.116 7.508 1.00 87.31 86 ALA A CA 1
ATOM 664 C C . ALA A 1 86 ? 4.664 -6.438 8.541 1.00 87.31 86 ALA A C 1
ATOM 666 O O . ALA A 1 86 ? 5.468 -7.346 8.335 1.00 87.31 86 ALA A O 1
ATOM 667 N N . PHE A 1 87 ? 4.690 -5.712 9.664 1.00 87.00 87 PHE A N 1
ATOM 668 C CA . PHE A 1 87 ? 5.751 -5.798 10.670 1.00 87.00 87 PHE A CA 1
ATOM 669 C C . PHE A 1 87 ? 5.214 -5.917 12.111 1.00 87.00 87 PHE A C 1
ATOM 671 O O . PHE A 1 87 ? 5.594 -5.125 12.982 1.00 87.00 87 PHE A O 1
ATOM 678 N N . PRO A 1 88 ? 4.396 -6.938 12.427 1.00 81.69 88 PRO A N 1
ATOM 679 C CA . PRO A 1 88 ? 3.610 -6.994 13.667 1.00 81.69 88 PRO A CA 1
ATOM 680 C C . PRO A 1 88 ? 4.443 -7.118 14.949 1.00 81.69 88 PRO A C 1
ATOM 682 O O . PRO A 1 88 ? 3.975 -6.790 16.036 1.00 81.69 88 PRO A O 1
ATOM 685 N N . HIS A 1 89 ? 5.695 -7.564 14.837 1.00 77.50 89 HIS A N 1
ATOM 686 C CA . HIS A 1 89 ? 6.610 -7.746 15.970 1.00 77.50 89 HIS A CA 1
ATOM 687 C C . HIS A 1 89 ? 7.851 -6.850 15.896 1.00 77.50 89 HIS A C 1
ATOM 689 O O . HIS A 1 89 ? 8.802 -7.039 16.658 1.00 77.50 89 HIS A O 1
ATOM 695 N N . ALA A 1 90 ? 7.881 -5.877 14.982 1.00 79.06 90 ALA A N 1
ATOM 696 C CA . ALA A 1 90 ? 9.015 -4.971 14.884 1.00 79.06 90 ALA A CA 1
ATOM 697 C C . ALA A 1 90 ? 9.135 -4.110 16.151 1.00 79.06 90 ALA A C 1
ATOM 699 O O . ALA A 1 90 ? 8.230 -3.364 16.519 1.00 79.06 90 ALA A O 1
ATOM 700 N N . LYS A 1 91 ? 10.293 -4.218 16.813 1.00 75.50 91 LYS A N 1
ATOM 701 C CA . LYS A 1 91 ? 10.646 -3.447 18.018 1.00 75.50 91 LYS A CA 1
ATOM 702 C C . LYS A 1 91 ? 11.473 -2.193 17.712 1.00 75.50 91 LYS A C 1
ATOM 704 O O . LYS A 1 91 ? 11.768 -1.419 18.615 1.00 75.50 91 LYS A O 1
ATOM 709 N N . ARG A 1 92 ? 11.862 -1.986 16.449 1.00 80.88 92 ARG A N 1
ATOM 710 C CA . ARG A 1 92 ? 12.687 -0.846 16.022 1.00 80.88 92 ARG A CA 1
ATOM 711 C C . ARG A 1 92 ? 11.826 0.385 15.744 1.00 80.88 92 ARG A C 1
ATOM 713 O O . ARG A 1 92 ? 10.722 0.277 15.208 1.00 80.88 92 ARG A O 1
ATOM 720 N N . TRP A 1 93 ? 12.351 1.553 16.100 1.00 63.72 93 TRP A N 1
ATOM 721 C CA . TRP A 1 93 ? 11.745 2.838 15.759 1.00 63.72 93 TRP A CA 1
ATOM 722 C C . TRP A 1 93 ? 11.819 3.057 14.236 1.00 63.72 93 TRP A C 1
ATOM 724 O O . TRP A 1 93 ? 12.840 2.693 13.649 1.00 63.72 93 TRP A O 1
ATOM 734 N N . PRO A 1 94 ? 10.781 3.602 13.569 1.00 74.25 94 PRO A N 1
ATOM 735 C CA . PRO A 1 94 ? 9.524 4.153 14.103 1.00 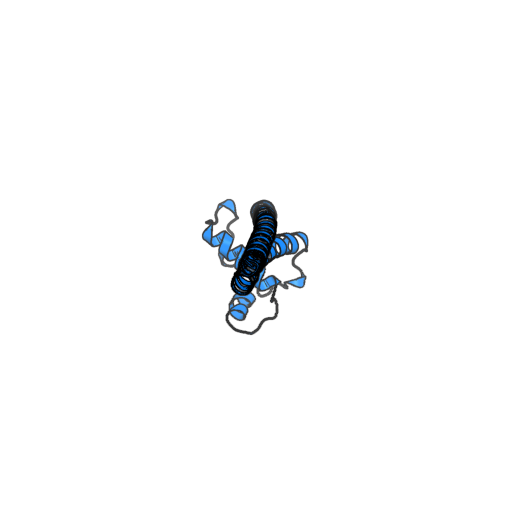74.25 94 PRO A CA 1
ATOM 736 C C . PRO A 1 94 ? 8.364 3.142 14.245 1.00 74.25 94 PRO A C 1
ATOM 738 O O . PRO A 1 94 ? 7.300 3.493 14.755 1.00 74.25 94 PRO A O 1
ATOM 741 N N . ILE A 1 95 ? 8.549 1.888 13.823 1.00 79.12 95 ILE A N 1
ATOM 742 C CA . ILE A 1 95 ? 7.478 0.877 13.735 1.00 79.12 95 ILE A CA 1
ATOM 743 C C . ILE A 1 95 ? 6.973 0.449 15.121 1.00 79.12 95 ILE A C 1
ATOM 745 O O . ILE A 1 95 ? 5.787 0.179 15.292 1.00 79.12 95 ILE A O 1
ATOM 749 N N . SER A 1 96 ? 7.832 0.466 16.141 1.00 79.69 96 SER A N 1
ATOM 750 C CA . SER A 1 96 ? 7.440 0.140 17.519 1.00 79.69 96 SER A CA 1
ATOM 751 C C . SER A 1 96 ? 6.309 1.025 18.056 1.00 79.69 96 SER A C 1
ATOM 753 O O . SER A 1 96 ? 5.403 0.520 18.717 1.00 79.69 96 SER A O 1
ATOM 755 N N . LYS A 1 97 ? 6.312 2.327 17.728 1.00 81.81 97 LYS A N 1
ATOM 756 C CA . LYS A 1 97 ? 5.242 3.260 18.118 1.00 81.81 97 LYS A CA 1
ATOM 757 C C . LYS A 1 97 ? 3.928 2.913 17.426 1.00 81.81 97 LYS A C 1
ATOM 759 O O . LYS A 1 97 ? 2.878 3.001 18.049 1.00 81.81 97 LYS A O 1
ATOM 764 N N . ASN A 1 98 ? 3.998 2.507 16.159 1.00 84.12 98 ASN A N 1
ATOM 765 C CA . ASN A 1 98 ? 2.834 2.063 15.406 1.00 84.12 98 ASN A CA 1
ATOM 766 C C . ASN A 1 98 ? 2.252 0.780 16.012 1.00 84.12 98 ASN A C 1
ATOM 768 O O . ASN A 1 98 ? 1.074 0.740 16.333 1.00 84.12 98 ASN A O 1
ATOM 772 N N . ASN A 1 99 ? 3.087 -0.225 16.283 1.00 83.62 99 ASN A N 1
ATOM 773 C CA . ASN A 1 99 ? 2.652 -1.490 16.882 1.00 83.62 99 ASN A CA 1
ATOM 774 C C . ASN A 1 99 ? 2.023 -1.302 18.271 1.00 83.62 99 ASN A C 1
ATOM 776 O O . ASN A 1 99 ? 1.055 -1.983 18.602 1.00 83.62 99 ASN A O 1
ATOM 780 N N . ALA A 1 100 ? 2.515 -0.341 19.059 1.00 83.38 100 ALA A N 1
ATOM 781 C CA . ALA A 1 100 ? 1.917 0.009 20.344 1.00 83.38 100 ALA A CA 1
ATOM 782 C C . ALA A 1 100 ? 0.478 0.549 20.219 1.00 83.38 100 ALA A C 1
ATOM 784 O O . ALA A 1 100 ? -0.312 0.352 21.137 1.00 83.38 100 ALA A O 1
ATOM 785 N N . MET A 1 101 ? 0.106 1.177 19.093 1.00 83.75 101 MET A N 1
ATOM 786 C CA . MET A 1 101 ? -1.264 1.671 18.861 1.00 83.75 101 MET A CA 1
ATOM 787 C C . MET A 1 101 ? -2.287 0.549 18.682 1.00 83.75 101 MET A C 1
ATOM 789 O O . MET A 1 101 ? -3.474 0.774 18.898 1.00 83.75 101 MET A O 1
ATOM 793 N N . PHE A 1 102 ? -1.831 -0.632 18.272 1.00 83.62 102 PHE A N 1
ATOM 794 C CA . PHE A 1 102 ? -2.685 -1.786 18.017 1.00 83.62 102 PHE A CA 1
ATOM 795 C C . PHE A 1 102 ? -2.702 -2.772 19.186 1.00 83.62 102 PHE A C 1
ATOM 797 O O . PHE A 1 102 ? -3.437 -3.748 19.136 1.00 83.62 102 PHE A O 1
ATOM 804 N N . HIS A 1 103 ? -1.939 -2.539 20.257 1.00 74.56 103 HIS A N 1
ATOM 805 C CA . HIS A 1 103 ? -1.967 -3.398 21.438 1.00 74.56 103 HIS A CA 1
ATOM 806 C C . HIS A 1 103 ? -3.314 -3.241 22.178 1.00 74.56 103 HIS A C 1
ATOM 808 O O . HIS A 1 103 ? -3.711 -2.105 22.442 1.00 74.56 103 HIS A O 1
ATOM 814 N N . PRO A 1 104 ? -4.032 -4.324 22.550 1.00 76.25 104 PRO A N 1
ATOM 815 C CA . PRO A 1 104 ? -3.612 -5.733 22.609 1.00 76.25 104 PRO A CA 1
ATOM 816 C C . PRO A 1 104 ? -4.034 -6.608 21.409 1.00 76.25 104 PRO A C 1
ATOM 818 O O . PRO A 1 104 ? -4.008 -7.832 21.510 1.00 76.25 104 PRO A O 1
ATOM 821 N N . VAL A 1 105 ? -4.468 -6.026 20.291 1.00 81.94 105 VAL A N 1
ATOM 822 C CA . VAL A 1 105 ? -4.925 -6.779 19.114 1.00 81.94 105 VAL A CA 1
ATOM 823 C C . VAL A 1 105 ? -3.761 -7.573 18.513 1.00 81.94 105 VAL A C 1
ATOM 825 O O . VAL A 1 105 ? -2.677 -7.036 18.284 1.00 81.94 105 VAL A O 1
ATOM 828 N N . ASP A 1 106 ? -3.984 -8.857 18.232 1.00 81.81 106 ASP A N 1
ATOM 829 C CA . ASP A 1 106 ? -3.023 -9.698 17.517 1.00 81.81 106 ASP A CA 1
ATOM 830 C C . ASP A 1 106 ? -3.243 -9.581 16.000 1.00 81.81 106 ASP A C 1
ATOM 832 O O . ASP A 1 106 ? -4.314 -9.894 15.474 1.00 81.81 106 ASP A O 1
ATOM 836 N N . ALA A 1 107 ? -2.201 -9.175 15.271 1.00 82.81 107 ALA A N 1
ATOM 837 C CA . ALA A 1 107 ? -2.215 -9.057 13.813 1.00 82.81 107 ALA A CA 1
ATOM 838 C C . ALA A 1 107 ? -2.579 -10.373 13.108 1.00 82.81 107 ALA A C 1
ATOM 840 O O . ALA A 1 107 ? -3.134 -10.363 12.004 1.00 82.81 107 ALA A O 1
ATOM 841 N N . ARG A 1 108 ? -2.293 -11.527 13.724 1.00 81.56 108 ARG A N 1
ATOM 842 C CA . ARG A 1 108 ? -2.634 -12.841 13.159 1.00 81.56 108 ARG A CA 1
ATOM 843 C C . ARG A 1 108 ? -4.141 -13.062 13.091 1.00 81.56 108 ARG A C 1
ATOM 845 O O . ARG A 1 108 ? -4.594 -13.681 12.134 1.00 81.56 108 ARG A O 1
ATOM 852 N N . GLN A 1 109 ? -4.896 -12.484 14.024 1.00 85.31 109 GLN A N 1
ATOM 853 C CA . GLN A 1 109 ? -6.352 -12.622 14.113 1.00 85.31 109 GLN A CA 1
ATOM 854 C C . GLN A 1 109 ? -7.105 -11.763 13.093 1.00 85.31 109 GLN A C 1
ATOM 856 O O . GLN A 1 109 ? -8.281 -12.004 12.835 1.00 85.31 109 GLN A O 1
ATOM 861 N N . ILE A 1 110 ? -6.440 -10.780 12.478 1.00 86.50 110 ILE A N 1
ATOM 862 C CA . ILE A 1 110 ? -7.063 -9.970 11.431 1.00 86.50 110 ILE A CA 1
ATOM 863 C C . ILE A 1 110 ? -7.352 -10.855 10.207 1.00 86.50 110 ILE A C 1
ATOM 865 O O . ILE A 1 110 ? -6.439 -11.532 9.714 1.00 86.50 110 ILE A O 1
ATOM 869 N N . PRO A 1 111 ? -8.589 -10.857 9.691 1.00 89.00 111 PRO A N 1
ATOM 870 C CA . PRO A 1 111 ? -8.977 -11.763 8.626 1.00 89.00 111 PRO A CA 1
ATOM 871 C C . PRO A 1 111 ? -8.326 -11.389 7.283 1.00 89.00 111 PRO A C 1
ATOM 873 O O . PRO A 1 111 ? -7.932 -10.246 7.020 1.00 89.00 111 PRO A O 1
ATOM 876 N N . GLY A 1 112 ? -8.136 -12.407 6.439 1.00 88.00 112 GLY A N 1
ATOM 877 C CA . GLY A 1 112 ? -7.410 -12.281 5.172 1.00 88.00 112 GLY A CA 1
ATOM 878 C C . GLY A 1 112 ? -8.080 -11.333 4.175 1.00 88.00 112 GLY A C 1
ATOM 879 O O . GLY A 1 112 ? -7.395 -10.655 3.417 1.00 88.00 112 GLY A O 1
ATOM 880 N N . ASP A 1 113 ? -9.403 -11.215 4.226 1.00 87.94 113 ASP A N 1
ATOM 881 C CA . ASP A 1 113 ? -10.205 -10.315 3.394 1.00 87.94 113 ASP A CA 1
ATOM 882 C C . ASP A 1 113 ? -9.948 -8.820 3.670 1.00 87.94 113 ASP A C 1
ATOM 884 O O . ASP A 1 113 ? -10.277 -7.980 2.834 1.00 87.94 113 ASP A O 1
ATOM 888 N N . ILE A 1 114 ? -9.348 -8.491 4.818 1.00 87.50 114 ILE A N 1
ATOM 889 C CA . ILE A 1 114 ? -8.850 -7.153 5.167 1.00 87.50 114 ILE A CA 1
ATOM 890 C C . ILE A 1 114 ? -7.380 -7.019 4.750 1.00 87.50 114 ILE A C 1
ATOM 892 O O . ILE A 1 114 ? -6.997 -6.032 4.122 1.00 87.50 114 ILE A O 1
ATOM 896 N N . LYS A 1 115 ? -6.555 -8.029 5.055 1.00 89.44 115 LYS A N 1
ATOM 897 C CA . LYS A 1 115 ? -5.107 -8.027 4.776 1.00 89.44 115 LYS A CA 1
ATOM 898 C C . LYS A 1 115 ? -4.788 -7.942 3.287 1.00 89.44 115 LYS A C 1
ATOM 900 O O . LYS A 1 115 ? -3.981 -7.113 2.883 1.00 89.44 115 LYS A O 1
ATOM 905 N N . ILE A 1 116 ? -5.404 -8.808 2.483 1.00 91.25 116 ILE A N 1
ATOM 906 C CA . ILE A 1 116 ? -5.097 -8.977 1.057 1.00 91.25 116 ILE A CA 1
ATOM 907 C C . ILE A 1 116 ? -5.264 -7.666 0.280 1.00 91.25 116 ILE A C 1
ATOM 909 O O . ILE A 1 116 ? -4.287 -7.235 -0.329 1.00 91.25 116 ILE A O 1
ATOM 913 N N . PRO A 1 117 ? -6.428 -6.987 0.296 1.00 91.81 117 PRO A N 1
ATOM 914 C CA . PRO A 1 117 ? -6.585 -5.750 -0.467 1.00 91.81 117 PRO A CA 1
ATOM 915 C C . PRO A 1 117 ? -5.652 -4.635 0.021 1.00 91.81 117 PRO A C 1
ATOM 917 O O . PRO A 1 117 ? -5.154 -3.860 -0.791 1.00 91.81 117 PRO A O 1
ATOM 920 N N . LEU A 1 118 ? -5.341 -4.585 1.319 1.00 91.75 118 LEU A N 1
ATOM 921 C CA . LEU A 1 118 ? -4.384 -3.617 1.846 1.00 91.75 118 LEU A CA 1
ATOM 922 C C . LEU A 1 118 ? -2.958 -3.906 1.348 1.00 91.75 118 LEU A C 1
ATOM 924 O O . LEU A 1 118 ? -2.285 -3.005 0.853 1.00 91.75 118 LEU A O 1
ATOM 928 N N . PHE A 1 119 ? -2.507 -5.161 1.404 1.00 93.06 119 PHE A N 1
ATOM 929 C CA . PHE A 1 119 ? -1.193 -5.549 0.889 1.00 93.06 119 PHE A CA 1
ATOM 930 C C . PHE A 1 119 ? -1.083 -5.410 -0.626 1.00 93.06 119 PHE A C 1
ATOM 932 O O . PHE A 1 119 ? -0.031 -5.002 -1.103 1.00 93.06 119 PHE A O 1
ATOM 939 N N . LEU A 1 120 ? -2.146 -5.687 -1.383 1.00 92.62 120 LEU A N 1
ATOM 940 C CA . LEU A 1 120 ? -2.172 -5.433 -2.823 1.00 92.62 120 LEU A CA 1
ATOM 941 C C . LEU A 1 120 ? -2.040 -3.940 -3.124 1.00 92.62 120 LEU A C 1
ATOM 943 O O . LEU A 1 120 ? -1.274 -3.572 -4.011 1.00 92.62 120 LEU A O 1
ATOM 947 N N . ALA A 1 121 ? -2.719 -3.082 -2.356 1.00 92.62 121 ALA A N 1
ATOM 948 C CA . ALA A 1 121 ? -2.602 -1.643 -2.527 1.00 92.62 121 ALA A CA 1
ATOM 949 C C . ALA A 1 121 ? -1.157 -1.176 -2.280 1.00 92.62 121 ALA A C 1
ATOM 951 O O . ALA A 1 121 ? -0.479 -0.702 -3.192 1.00 92.62 121 ALA A O 1
ATOM 952 N N . TYR A 1 122 ? -0.637 -1.369 -1.068 1.00 92.62 122 TYR A N 1
ATOM 953 C CA . TYR A 1 122 ? 0.716 -0.910 -0.733 1.00 92.62 122 TYR A CA 1
ATOM 954 C C . TYR A 1 122 ? 1.809 -1.648 -1.520 1.00 92.62 122 TYR A C 1
ATOM 956 O O . TYR A 1 122 ? 2.820 -1.042 -1.865 1.00 92.62 122 TYR A O 1
ATOM 964 N N . GLY A 1 123 ? 1.592 -2.917 -1.865 1.00 91.81 123 GLY A N 1
ATOM 965 C CA . GLY A 1 123 ? 2.454 -3.683 -2.762 1.00 91.81 123 GLY A CA 1
ATOM 966 C C . GLY A 1 123 ? 2.530 -3.054 -4.150 1.00 91.81 123 GLY A C 1
A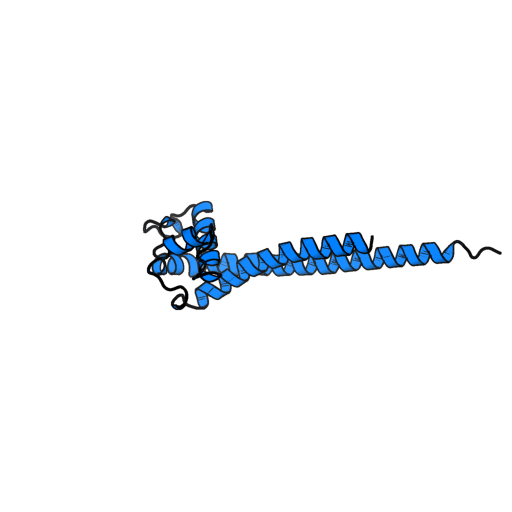TOM 967 O O . GLY A 1 123 ? 3.632 -2.833 -4.641 1.00 91.81 123 GLY A O 1
ATOM 968 N N . GLY A 1 124 ? 1.392 -2.661 -4.734 1.00 92.06 124 GLY A N 1
ATOM 969 C CA . GLY A 1 124 ? 1.351 -1.918 -5.996 1.00 92.06 124 GLY A CA 1
ATOM 970 C C . GLY A 1 124 ? 2.140 -0.608 -5.929 1.00 92.06 124 GLY A C 1
ATOM 971 O O . GLY A 1 124 ? 2.942 -0.327 -6.817 1.00 92.06 124 GLY A O 1
ATOM 972 N N . LEU A 1 125 ? 2.007 0.153 -4.838 1.00 92.81 125 LEU A N 1
ATOM 973 C CA . LEU A 1 125 ? 2.780 1.384 -4.638 1.00 92.81 125 LEU A CA 1
ATOM 974 C C . LEU A 1 125 ? 4.296 1.118 -4.589 1.00 92.81 125 LEU A C 1
ATOM 976 O O . LEU A 1 125 ? 5.068 1.824 -5.237 1.00 92.81 125 LEU A O 1
ATOM 980 N N . ILE A 1 126 ? 4.725 0.081 -3.863 1.00 94.25 126 ILE A N 1
ATOM 981 C CA . ILE A 1 126 ? 6.135 -0.335 -3.806 1.00 94.25 126 ILE A CA 1
ATOM 982 C C . ILE A 1 126 ? 6.626 -0.753 -5.198 1.00 94.25 126 ILE A C 1
ATOM 984 O O . ILE A 1 126 ? 7.710 -0.343 -5.612 1.00 94.25 126 ILE A O 1
ATOM 988 N N . THR A 1 127 ? 5.829 -1.517 -5.948 1.00 93.81 127 THR A N 1
ATOM 989 C CA . THR A 1 127 ? 6.164 -1.936 -7.314 1.00 93.81 127 THR A CA 1
ATOM 990 C C . THR A 1 127 ? 6.353 -0.743 -8.251 1.00 93.81 127 THR A C 1
ATOM 992 O O . THR A 1 127 ? 7.300 -0.757 -9.032 1.00 93.81 127 THR A O 1
ATOM 995 N N . ILE A 1 128 ? 5.530 0.308 -8.151 1.00 93.81 128 ILE A N 1
ATOM 996 C CA . ILE A 1 128 ? 5.709 1.545 -8.935 1.00 93.81 128 ILE A CA 1
ATOM 997 C C . ILE A 1 128 ? 7.068 2.184 -8.634 1.00 93.81 128 ILE A C 1
ATOM 999 O O . ILE A 1 128 ? 7.812 2.517 -9.556 1.00 93.81 128 ILE A O 1
ATOM 1003 N N . VAL A 1 129 ? 7.411 2.331 -7.350 1.00 94.94 129 VAL A N 1
ATOM 1004 C CA . VAL A 1 129 ? 8.690 2.926 -6.930 1.00 94.94 129 VAL A CA 1
ATOM 1005 C C . VAL A 1 129 ? 9.867 2.102 -7.455 1.00 94.94 129 VAL A C 1
ATOM 1007 O O . VAL A 1 129 ? 10.800 2.659 -8.032 1.00 94.94 129 VAL A O 1
ATOM 1010 N N . LEU A 1 130 ? 9.810 0.776 -7.318 1.00 94.81 130 LEU A N 1
ATOM 1011 C CA . LEU A 1 130 ? 10.854 -0.115 -7.824 1.00 94.81 130 LEU A CA 1
ATOM 1012 C C . LEU A 1 130 ? 10.968 -0.061 -9.350 1.00 94.81 130 LEU A C 1
ATOM 1014 O O . LEU A 1 130 ? 12.080 -0.014 -9.865 1.00 94.81 130 LEU A O 1
ATOM 1018 N N . ALA A 1 131 ? 9.847 -0.016 -10.070 1.00 92.88 131 ALA A N 1
ATOM 1019 C CA . ALA A 1 131 ? 9.841 0.097 -11.525 1.00 92.88 131 ALA A CA 1
ATOM 1020 C C . ALA A 1 131 ? 10.492 1.406 -11.993 1.00 92.88 131 ALA A C 1
ATOM 1022 O O . ALA A 1 131 ? 11.286 1.384 -12.928 1.00 92.88 131 ALA A O 1
ATOM 1023 N N . LEU A 1 132 ? 10.227 2.527 -11.316 1.00 92.69 132 LEU A N 1
ATOM 1024 C CA . LEU A 1 132 ? 10.870 3.809 -11.616 1.00 92.69 132 LEU A CA 1
ATOM 1025 C C . LEU A 1 132 ? 12.382 3.776 -11.360 1.00 92.69 132 LEU A C 1
ATOM 1027 O O . LEU A 1 132 ? 13.149 4.237 -12.203 1.00 92.69 132 LEU A O 1
ATOM 1031 N N . ILE A 1 133 ? 12.817 3.212 -10.228 1.00 93.56 133 ILE A N 1
ATOM 1032 C CA . ILE A 1 133 ? 14.243 3.119 -9.878 1.00 93.56 133 ILE A CA 1
ATOM 1033 C C . ILE A 1 133 ? 14.978 2.200 -10.858 1.00 93.56 133 ILE A C 1
ATOM 1035 O O . ILE A 1 133 ? 15.990 2.595 -11.432 1.00 93.56 133 ILE A O 1
ATOM 1039 N N . ILE A 1 134 ? 14.467 0.984 -11.067 1.00 92.62 134 ILE A N 1
ATOM 1040 C CA . ILE A 1 134 ? 15.102 -0.025 -11.922 1.00 92.62 134 ILE A CA 1
ATOM 1041 C C . ILE A 1 134 ? 15.042 0.412 -13.386 1.00 92.62 134 ILE A C 1
ATOM 1043 O O . ILE A 1 134 ? 16.060 0.385 -14.070 1.00 92.62 134 ILE A O 1
ATOM 1047 N N . GLY A 1 135 ? 13.881 0.862 -13.864 1.00 88.94 135 GLY A N 1
ATOM 1048 C CA . GLY A 1 135 ? 13.709 1.346 -15.233 1.00 88.94 135 GLY A CA 1
ATOM 1049 C C . GLY A 1 135 ? 14.564 2.577 -15.527 1.00 88.94 135 GLY A C 1
ATOM 1050 O O . GLY A 1 135 ? 15.190 2.649 -16.583 1.00 88.94 135 GLY A O 1
ATOM 1051 N N . GLY A 1 136 ? 14.666 3.510 -14.575 1.00 87.56 136 GLY A N 1
ATOM 1052 C CA . GLY A 1 136 ? 15.557 4.668 -14.670 1.00 87.56 136 GLY A CA 1
ATOM 1053 C C . GLY A 1 136 ? 17.036 4.277 -14.689 1.00 87.56 136 GLY A C 1
ATOM 1054 O O . GLY A 1 136 ? 17.782 4.754 -15.541 1.00 87.56 136 GLY A O 1
ATOM 1055 N N . ALA A 1 137 ? 17.454 3.366 -13.805 1.00 89.69 137 ALA A N 1
ATOM 1056 C CA . ALA A 1 137 ? 18.823 2.857 -13.779 1.00 89.69 137 ALA A CA 1
ATOM 1057 C C . ALA A 1 137 ? 19.185 2.148 -15.091 1.00 89.69 137 ALA A C 1
ATOM 1059 O O . ALA A 1 137 ? 20.200 2.476 -15.698 1.00 89.69 137 ALA A O 1
ATOM 1060 N N . LEU A 1 138 ? 18.331 1.237 -15.572 1.00 87.44 138 LEU A N 1
ATOM 1061 C CA . LEU A 1 138 ? 18.526 0.544 -16.847 1.00 87.44 138 LEU A CA 1
ATOM 1062 C C . LEU A 1 138 ? 18.611 1.537 -18.004 1.00 87.44 138 LEU A C 1
ATOM 1064 O O . LEU A 1 138 ? 19.527 1.452 -18.812 1.00 87.44 138 LEU A O 1
ATOM 1068 N N . ARG A 1 139 ? 17.717 2.528 -18.059 1.00 81.50 139 ARG A N 1
ATOM 1069 C CA . ARG A 1 139 ? 17.777 3.556 -19.097 1.00 81.50 139 ARG A CA 1
ATOM 1070 C C . ARG A 1 139 ? 19.104 4.315 -19.078 1.00 81.50 139 ARG A C 1
ATOM 1072 O O . ARG A 1 139 ? 19.639 4.551 -20.147 1.00 81.50 139 ARG A O 1
ATOM 1079 N N . ASN A 1 140 ? 19.651 4.643 -17.909 1.00 81.75 140 ASN A N 1
ATOM 1080 C CA . ASN A 1 140 ? 20.954 5.309 -17.808 1.00 81.75 140 ASN A CA 1
ATOM 1081 C C . ASN A 1 140 ? 22.129 4.421 -18.258 1.00 81.75 140 ASN A C 1
ATOM 1083 O O . ASN A 1 140 ? 23.127 4.952 -18.727 1.00 81.75 140 ASN A O 1
ATOM 1087 N N . PHE A 1 141 ? 22.029 3.094 -18.123 1.00 79.44 141 PHE A N 1
ATOM 1088 C CA . PHE A 1 141 ? 23.058 2.162 -18.606 1.00 79.44 141 PHE A CA 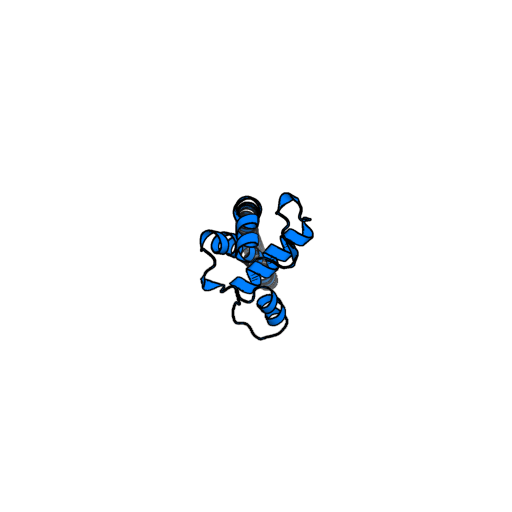1
ATOM 1089 C C . PHE A 1 141 ? 22.997 1.909 -20.120 1.00 79.44 141 PHE A C 1
ATOM 1091 O O . PHE A 1 141 ? 24.012 1.543 -20.707 1.00 79.44 141 PHE A O 1
ATOM 1098 N N . TYR A 1 142 ? 21.821 2.070 -20.738 1.00 72.50 142 TYR A N 1
ATOM 1099 C CA . TYR A 1 142 ? 21.574 1.790 -22.161 1.00 72.50 142 TYR A CA 1
ATOM 1100 C C . TYR A 1 142 ? 21.268 3.049 -23.003 1.00 72.50 142 TYR A C 1
ATOM 1102 O O . TYR A 1 142 ? 20.833 2.915 -24.150 1.00 72.50 142 TYR A O 1
ATOM 1110 N N . ALA A 1 143 ? 21.445 4.248 -22.437 1.00 60.09 143 ALA A N 1
ATOM 1111 C CA . ALA A 1 143 ? 21.367 5.541 -23.130 1.00 60.09 143 ALA A CA 1
ATOM 1112 C C . ALA A 1 143 ? 22.724 5.922 -23.728 1.00 60.09 143 ALA A C 1
ATOM 1114 O O . ALA A 1 143 ? 22.709 6.482 -24.846 1.00 60.09 143 ALA A O 1
#

pLDDT: mean 84.43, std 10.44, range [46.47, 96.44]

Sequence (143 aa):
MSAPAMMPALNLAMTQLTSQHISAVTGTIIFLAFVVYVVAGMHFYYCKLDHAIALTRHPWAKGRTRAELSLHEKMNICTSLAVWLAFPHAKRWPISKNNAMFHPVDARQIPGDIKIPLFLAYGGLITIVLALIIGGALRNFYA